Protein 5ET3 (pdb70)

Structure (mmCIF, N/CA/C/O backbone):
data_5ET3
#
_entry.id   5ET3
#
_cell.length_a   42.145
_cell.length_b   42.145
_cell.length_c   66.787
_cell.angle_alpha   90.000
_cell.angle_beta   90.000
_cell.angle_gamma   120.000
#
_symmetry.space_group_name_H-M   'P 62'
#
loop_
_entity.id
_entity.type
_entity.pdbx_description
1 polymer 'Fullerene Organizing Protein (C60Sol-COP-3)'
2 non-polymer (C_{60}-I_{h})[5,6]fullerene
3 water water
#
loop_
_atom_site.group_PDB
_atom_site.id
_atom_site.type_symbol
_atom_site.label_atom_id
_atom_site.label_alt_id
_atom_site.label_comp_id
_atom_site.label_asym_id
_atom_site.label_entity_id
_atom_site.label_seq_id
_atom_site.pdbx_PDB_ins_code
_atom_site.Cartn_x
_atom_site.Cartn_y
_atom_site.Cartn_z
_atom_site.occupancy
_atom_site.B_iso_or_equiv
_atom_site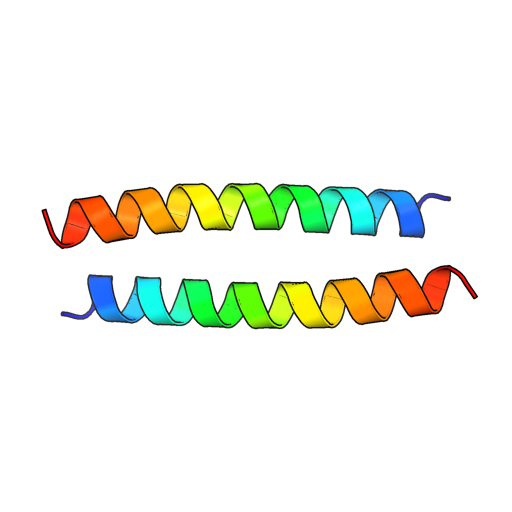.auth_seq_id
_atom_site.auth_comp_id
_atom_site.auth_asym_id
_atom_site.auth_atom_id
_atom_site.pdbx_PDB_model_num
ATOM 1 N N . ALA A 1 1 ? 9.073 38.624 25.204 1.00 29.98 1 ALA A N 1
ATOM 2 C CA . ALA A 1 1 ? 9.528 37.206 25.236 1.00 32.66 1 ALA A CA 1
ATOM 3 C C . ALA A 1 1 ? 9.242 36.533 23.894 1.00 25.74 1 ALA A C 1
ATOM 4 O O . ALA A 1 1 ? 9.032 37.213 22.886 1.00 20.56 1 ALA A O 1
ATOM 6 N N . GLU A 1 2 ? 9.226 35.203 23.888 1.00 20.93 2 GLU A N 1
ATOM 7 C CA . GLU A 1 2 ? 9.105 34.439 22.651 1.00 19.54 2 GLU A CA 1
ATOM 8 C C . GLU A 1 2 ? 7.834 34.786 21.871 1.00 19.78 2 GLU A C 1
ATOM 9 O O . GLU A 1 2 ? 7.876 34.947 20.653 1.00 16.05 2 GLU A O 1
ATOM 15 N N . ALA A 1 3 ? 6.715 34.894 22.580 1.00 21.50 3 ALA A N 1
ATOM 16 C CA . ALA A 1 3 ? 5.438 35.216 21.950 1.00 19.99 3 ALA A CA 1
ATOM 17 C C . ALA A 1 3 ? 5.504 36.564 21.240 1.00 14.69 3 ALA A C 1
ATOM 18 O O . ALA A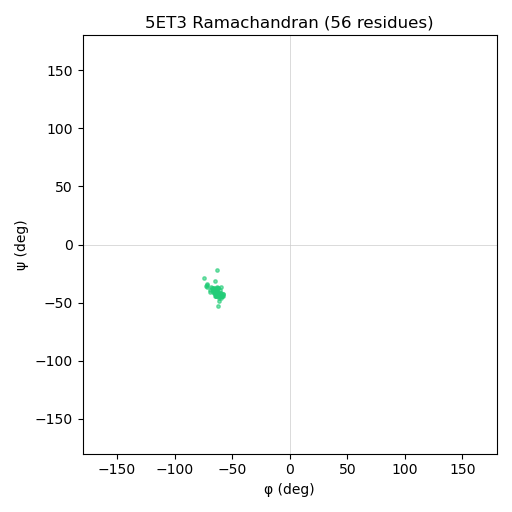 1 3 ? 5.056 36.698 20.101 1.00 17.92 3 ALA A O 1
ATOM 20 N N . GLU A 1 4 ? 6.064 37.559 21.919 1.00 21.98 4 GLU A N 1
ATOM 21 C CA . GLU A 1 4 ? 6.185 38.898 21.353 1.00 23.25 4 GLU A CA 1
ATOM 22 C C . GLU A 1 4 ? 7.091 38.896 20.127 1.00 18.10 4 GLU A C 1
ATOM 23 O O . GLU A 1 4 ? 6.772 39.509 19.108 1.00 16.74 4 GLU A O 1
ATOM 29 N N . SER A 1 5 ? 8.221 38.205 20.231 1.00 16.58 5 SER A N 1
ATOM 30 C CA . SER A 1 5 ? 9.175 38.127 19.131 1.00 15.54 5 SER A CA 1
ATOM 31 C C . SER A 1 5 ? 8.551 37.417 17.934 1.00 13.10 5 SER A C 1
ATOM 32 O O . SER A 1 5 ? 8.778 37.791 16.779 1.00 13.63 5 SER A O 1
ATOM 35 N N . ALA A 1 6 ? 7.747 36.402 18.226 1.00 12.22 6 ALA A N 1
ATOM 36 C CA . ALA A 1 6 ? 7.092 35.626 17.180 1.00 10.79 6 ALA A CA 1
ATOM 37 C C . ALA A 1 6 ? 6.101 36.487 16.408 1.00 14.04 6 ALA A C 1
ATOM 38 O O . ALA A 1 6 ? 6.032 36.412 15.181 1.00 11.60 6 ALA A O 1
ATOM 40 N N . LEU A 1 7 ? 5.343 37.313 17.122 1.00 12.30 7 LEU A N 1
ATOM 41 C CA . LEU A 1 7 ? 4.334 38.139 16.465 1.00 12.44 7 LEU A CA 1
ATOM 42 C C . LEU A 1 7 ? 4.991 39.250 15.673 1.00 13.81 7 LEU A C 1
ATOM 43 O O . LEU A 1 7 ? 4.507 39.621 14.603 1.00 13.94 7 LEU A O 1
ATOM 48 N N . GLU A 1 8 ? 6.104 39.762 16.186 1.00 11.78 8 GLU A N 1
ATOM 49 C CA . GLU A 1 8 ? 6.848 40.798 15.483 1.00 13.55 8 GLU A CA 1
ATOM 50 C C . GLU A 1 8 ? 7.402 40.242 14.166 1.00 13.99 8 GLU A C 1
ATOM 51 O O . GLU A 1 8 ? 7.313 40.882 13.122 1.00 13.35 8 GLU A O 1
ATOM 57 N N . TYR A 1 9 ? 7.953 39.034 14.225 1.00 10.50 9 TYR A N 1
ATOM 58 C CA . TYR A 1 9 ? 8.486 38.360 13.048 1.00 10.58 9 TYR A CA 1
ATOM 59 C C . TYR A 1 9 ? 7.376 38.071 12.039 1.00 9.31 9 TYR A C 1
ATOM 60 O O . TYR A 1 9 ? 7.536 38.293 10.845 1.00 11.38 9 TYR A O 1
ATOM 69 N N . ALA A 1 10 ? 6.249 37.575 12.540 1.00 9.46 10 ALA A N 1
ATOM 70 C CA . ALA A 1 10 ? 5.102 37.263 11.698 1.00 9.93 10 ALA A CA 1
ATOM 71 C C . ALA A 1 10 ? 4.636 38.505 10.950 1.00 11.37 10 ALA A C 1
ATOM 72 O O . ALA A 1 10 ? 4.365 38.449 9.756 1.00 10.85 10 ALA A O 1
ATOM 74 N N . GLN A 1 11 ? 4.561 39.626 11.663 1.00 10.61 11 GLN A N 1
ATOM 75 C CA . GLN A 1 11 ? 4.130 40.887 11.061 1.00 10.16 11 GLN A CA 1
ATOM 76 C C . GLN A 1 11 ? 5.108 41.335 9.976 1.00 11.85 11 GLN A C 1
ATOM 77 O O . GLN A 1 11 ? 4.701 41.803 8.911 1.00 13.10 11 GLN A O 1
ATOM 83 N N . GLN A 1 12 ? 6.397 41.174 10.243 1.00 10.47 12 GLN A N 1
ATOM 84 C CA . GLN A 1 12 ? 7.424 41.524 9.267 1.00 13.06 12 GLN A CA 1
ATOM 85 C C . GLN A 1 12 ? 7.357 40.617 8.033 1.00 12.02 12 GLN A C 1
ATOM 86 O O . GLN A 1 12 ? 7.475 41.086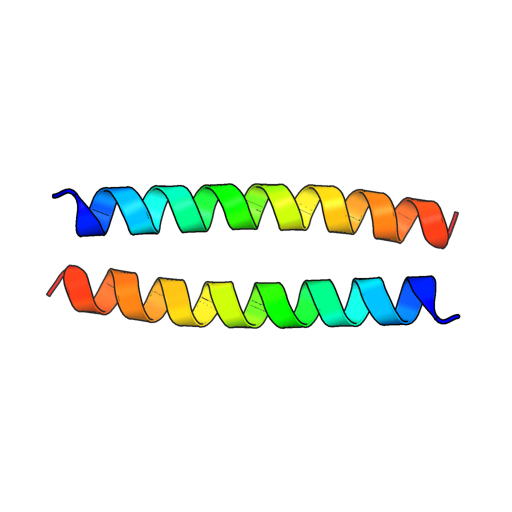 6.909 1.00 12.28 12 GLN A O 1
ATOM 92 N N . ALA A 1 13 ? 7.147 39.322 8.251 1.00 11.24 13 ALA A N 1
ATOM 93 C CA . ALA A 1 13 ? 6.961 38.371 7.163 1.00 11.59 13 ALA A CA 1
ATOM 94 C C . ALA A 1 13 ? 5.752 38.719 6.292 1.00 11.74 13 ALA A C 1
ATOM 95 O O . ALA A 1 13 ? 5.827 38.639 5.068 1.00 10.30 13 ALA A O 1
ATOM 97 N N . LEU A 1 14 ? 4.651 39.114 6.920 1.00 10.31 14 LEU A N 1
ATOM 98 C CA . LEU A 1 14 ? 3.448 39.476 6.180 1.00 10.42 14 LEU A CA 1
ATOM 99 C C . LEU A 1 14 ? 3.667 40.757 5.370 1.00 11.16 14 LEU A C 1
ATOM 100 O O . LEU A 1 14 ? 3.173 40.860 4.252 1.00 11.65 14 LEU A O 1
ATOM 105 N N . GLU A 1 15 ? 4.406 41.713 5.930 1.00 10.71 15 GLU A N 1
ATOM 106 C CA . GLU A 1 15 ? 4.772 42.940 5.220 1.00 12.04 15 GLU A CA 1
ATOM 107 C C . GLU A 1 15 ? 5.525 42.607 3.934 1.00 13.34 15 GLU A C 1
ATOM 108 O O . GLU A 1 15 ? 5.258 43.185 2.869 1.00 12.96 15 GLU A O 1
ATOM 114 N N . LYS A 1 16 ? 6.441 41.648 4.038 1.00 11.33 16 LYS A N 1
ATOM 115 C CA . LYS A 1 16 ? 7.226 41.202 2.896 1.00 10.55 16 LYS A CA 1
ATOM 116 C C . LYS A 1 16 ? 6.327 40.542 1.854 1.00 11.65 16 LYS A C 1
ATOM 117 O O . LYS A 1 16 ? 6.483 40.778 0.656 1.00 11.45 16 LYS A O 1
ATOM 123 N N . ALA A 1 17 ? 5.384 39.718 2.307 1.00 10.24 17 ALA A N 1
ATOM 124 C CA . ALA A 1 17 ? 4.478 39.051 1.387 1.00 9.60 17 ALA A CA 1
ATOM 125 C C . ALA A 1 17 ? 3.645 40.080 0.641 1.00 12.12 17 ALA A C 1
ATOM 126 O O . ALA A 1 17 ? 3.361 39.922 -0.540 1.00 12.37 17 ALA A O 1
ATOM 128 N N . GLN A 1 18 ? 3.256 41.141 1.341 1.00 10.70 18 GLN A N 1
ATOM 129 C CA . GLN A 1 18 ? 2.373 42.133 0.747 1.00 13.98 18 GLN A CA 1
ATOM 130 C C . GLN A 1 18 ? 3.068 42.928 -0.337 1.00 12.17 18 GLN A C 1
ATOM 131 O O . GLN A 1 18 ? 2.457 43.245 -1.359 1.00 11.65 18 GLN A O 1
ATOM 137 N N . LEU A 1 19 ? 4.336 43.261 -0.123 1.00 10.76 19 LEU A N 1
ATOM 138 C CA . LEU A 1 19 ? 5.046 44.066 -1.112 1.00 12.81 19 LEU A CA 1
ATOM 139 C C . LEU A 1 19 ? 5.336 43.240 -2.362 1.00 13.64 19 LEU A C 1
ATOM 140 O O . LEU A 1 19 ? 5.260 43.762 -3.467 1.00 13.36 19 LEU A O 1
ATOM 145 N N . ALA A 1 20 ? 5.641 41.952 -2.193 1.00 12.14 20 ALA A N 1
ATOM 146 C CA . ALA A 1 20 ? 5.814 41.056 -3.337 1.00 11.18 20 ALA A CA 1
ATOM 147 C C . ALA A 1 20 ? 4.494 40.864 -4.088 1.00 14.50 20 ALA A C 1
ATOM 148 O O . ALA A 1 20 ? 4.469 40.823 -5.321 1.00 15.26 20 ALA A O 1
ATOM 150 N N . LEU A 1 21 ? 3.397 40.786 -3.343 1.00 12.30 21 LEU A N 1
ATOM 151 C CA . LEU A 1 21 ? 2.081 40.630 -3.948 1.00 11.47 21 LEU A CA 1
ATOM 152 C C . LEU A 1 21 ? 1.745 41.847 -4.811 1.00 14.82 21 LEU A C 1
ATOM 153 O O . LEU A 1 21 ? 1.173 41.711 -5.892 1.00 14.77 21 LEU A O 1
ATOM 158 N N . GLN A 1 22 ? 2.104 43.034 -4.327 1.00 12.49 22 GLN A N 1
ATOM 159 C CA . GLN A 1 22 ? 1.838 44.277 -5.057 1.00 13.69 22 GLN A CA 1
ATOM 160 C C . GLN A 1 22 ? 2.652 44.337 -6.346 1.00 15.03 22 GLN A C 1
ATOM 161 O O . GLN A 1 22 ? 2.175 44.837 -7.372 1.00 17.10 22 GLN A O 1
ATOM 167 N N . ALA A 1 23 ? 3.880 43.837 -6.289 1.00 13.94 23 ALA A N 1
ATOM 168 C CA . ALA A 1 23 ? 4.705 43.706 -7.484 1.00 14.83 23 ALA A CA 1
ATOM 169 C C . ALA A 1 23 ? 4.034 42.770 -8.490 1.00 16.77 23 ALA A C 1
ATOM 170 O O . ALA A 1 23 ? 3.957 43.076 -9.676 1.00 16.40 23 ALA A O 1
ATOM 172 N N . ALA A 1 24 ? 3.552 41.632 -8.002 1.00 15.28 24 ALA A N 1
ATOM 173 C CA . ALA A 1 24 ? 2.887 40.654 -8.857 1.00 16.23 24 ALA A CA 1
ATOM 174 C C . ALA A 1 24 ? 1.622 41.252 -9.461 1.00 16.10 24 ALA A C 1
ATOM 175 O O . ALA A 1 24 ? 1.327 41.045 -10.638 1.00 17.11 24 ALA A O 1
ATOM 177 N N . ARG A 1 25 ? 0.879 41.996 -8.648 1.00 15.53 25 ARG A N 1
ATOM 178 C CA . ARG A 1 25 ? -0.355 42.627 -9.103 1.00 16.63 25 ARG A CA 1
ATOM 179 C C . ARG A 1 25 ? -0.073 43.557 -10.277 1.00 18.49 25 ARG A C 1
ATOM 180 O O . ARG A 1 25 ? -0.803 43.561 -11.268 1.00 19.18 25 ARG A O 1
ATOM 188 N N . GLN A 1 26 ? 0.991 44.345 -10.158 1.00 19.98 26 GLN A N 1
ATOM 189 C CA . GLN A 1 2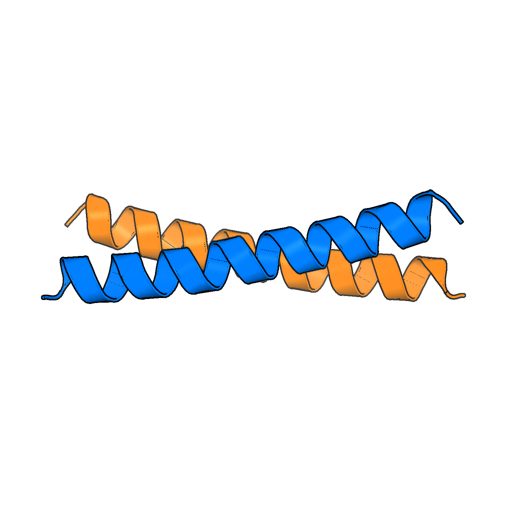6 ? 1.373 45.279 -11.210 1.00 19.15 26 GLN A CA 1
ATOM 190 C C . GLN A 1 26 ? 1.806 44.523 -12.460 1.00 19.95 26 GLN A C 1
ATOM 191 O O . GLN A 1 26 ? 1.496 44.926 -13.581 1.00 23.75 26 GLN A O 1
ATOM 197 N N . ALA A 1 27 ? 2.525 43.423 -12.259 1.00 19.20 27 ALA A N 1
ATOM 198 C CA . ALA A 1 27 ? 3.002 42.604 -13.369 1.00 24.95 27 ALA A CA 1
ATOM 199 C C . ALA A 1 27 ? 1.836 42.056 -14.195 1.00 23.76 27 ALA A C 1
ATOM 200 O O . ALA A 1 27 ? 1.910 42.000 -15.425 1.00 28.09 27 ALA A O 1
ATOM 202 N N . LEU A 1 28 ? 0.768 41.656 -13.513 1.00 22.52 28 LEU A N 1
ATOM 203 C CA . LEU A 1 28 ? -0.410 41.115 -14.181 1.00 26.50 28 LEU A CA 1
ATOM 204 C C . LEU A 1 28 ? -1.044 42.160 -15.092 1.00 35.14 28 LEU A C 1
ATOM 205 O O . LEU A 1 28 ? -1.278 41.908 -16.274 1.00 34.52 28 LEU A O 1
ATOM 210 N N . LYS A 1 29 ? -1.321 43.334 -14.534 1.00 30.18 29 LYS A N 1
ATOM 211 C CA 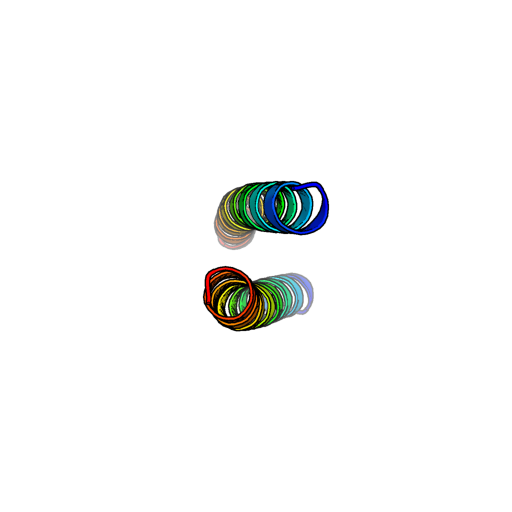. LYS A 1 29 ? -1.926 44.419 -15.295 1.00 38.16 29 LYS A CA 1
ATOM 212 C C . LYS A 1 29 ? -1.006 44.869 -16.423 1.00 38.43 29 LYS A C 1
ATOM 213 O O . LYS A 1 29 ? -1.453 45.461 -17.405 1.00 45.23 29 LYS A O 1
ATOM 219 N N . ALA A 1 30 ? 0.284 44.583 -16.276 1.00 40.75 30 ALA A N 1
ATOM 220 C CA . ALA A 1 30 ? 1.271 44.955 -17.281 1.00 42.04 30 ALA A CA 1
ATOM 221 C C . ALA A 1 30 ? 1.141 44.072 -18.516 1.00 41.33 30 ALA A C 1
ATOM 222 O O . ALA A 1 30 ? 0.451 44.424 -19.473 1.00 38.72 30 ALA A O 1
ATOM 224 N N . ALA B 1 1 ? -9.071 38.628 -14.640 1.00 28.44 1 ALA B N 1
ATOM 225 C CA . ALA B 1 1 ? -9.555 37.219 -14.644 1.00 33.00 1 ALA B CA 1
ATOM 226 C C . ALA B 1 1 ? -9.255 36.558 -13.299 1.00 24.38 1 ALA B C 1
ATOM 227 O O . ALA B 1 1 ? -9.015 37.247 -12.307 1.00 20.78 1 ALA B O 1
ATOM 229 N N . GLU B 1 2 ? -9.262 35.226 -13.277 1.00 22.01 2 GLU B N 1
ATOM 230 C CA . GLU B 1 2 ? -9.142 34.470 -12.037 1.00 18.42 2 GLU B CA 1
ATOM 231 C C . GLU B 1 2 ? -7.857 34.799 -11.274 1.00 19.06 2 GLU B C 1
ATOM 232 O O . GLU B 1 2 ? -7.879 34.957 -10.054 1.00 17.95 2 GLU B O 1
ATOM 238 N N . ALA B 1 3 ? -6.745 34.918 -11.991 1.00 21.26 3 ALA B N 1
ATOM 239 C CA . ALA B 1 3 ? -5.467 35.200 -11.347 1.00 19.85 3 ALA B CA 1
ATOM 240 C C . ALA B 1 3 ? -5.525 36.536 -10.620 1.00 16.87 3 ALA B C 1
ATOM 241 O O . ALA B 1 3 ? -5.124 36.638 -9.457 1.00 16.59 3 ALA B O 1
ATOM 243 N N . GLU B 1 4 ? -6.021 37.556 -11.312 1.00 20.63 4 GLU B N 1
ATOM 244 C CA . GLU B 1 4 ? -6.131 38.892 -10.739 1.00 20.23 4 GLU B CA 1
ATOM 245 C C . GLU B 1 4 ? -7.058 38.888 -9.529 1.00 16.51 4 GLU B C 1
ATOM 246 O O . GLU B 1 4 ? -6.750 39.487 -8.499 1.00 15.83 4 GLU B O 1
ATOM 252 N N . SER B 1 5 ? -8.194 38.210 -9.659 1.00 16.47 5 SER B N 1
ATOM 253 C CA . SER B 1 5 ? -9.159 38.136 -8.571 1.00 15.53 5 SER B CA 1
ATOM 254 C C . SER B 1 5 ? -8.544 37.425 -7.371 1.00 14.00 5 SER B C 1
ATOM 255 O O . SER B 1 5 ? -8.792 37.789 -6.217 1.00 14.05 5 SER B O 1
ATOM 258 N N . ALA B 1 6 ? -7.729 36.417 -7.657 1.00 13.44 6 ALA B N 1
ATOM 259 C CA . ALA B 1 6 ? -7.092 35.634 -6.608 1.00 12.24 6 ALA B CA 1
ATOM 260 C C . ALA B 1 6 ? -6.096 36.489 -5.834 1.00 13.46 6 ALA B C 1
ATOM 261 O O . ALA B 1 6 ? -6.013 36.404 -4.607 1.00 10.89 6 ALA B O 1
ATOM 263 N N . LEU B 1 7 ? -5.343 37.321 -6.548 1.00 12.87 7 LEU B N 1
ATOM 264 C CA . LEU B 1 7 ? -4.333 38.143 -5.892 1.00 12.92 7 LEU B CA 1
ATOM 265 C C . LEU B 1 7 ? -4.990 39.254 -5.095 1.00 12.58 7 LEU B C 1
ATOM 266 O O . LEU B 1 7 ? -4.516 39.599 -4.014 1.00 12.02 7 LEU B O 1
ATOM 271 N 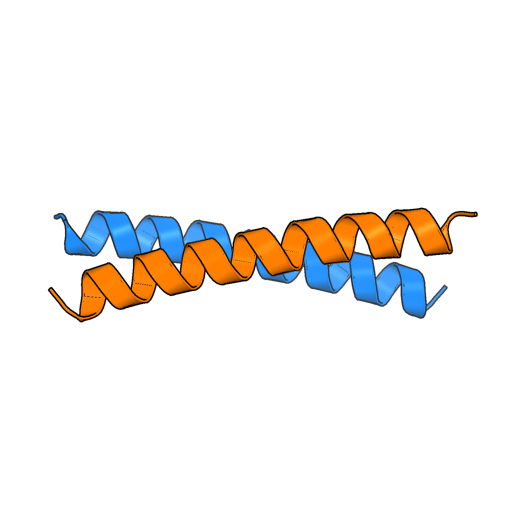N . GLU B 1 8 ? -6.089 39.798 -5.608 1.00 13.28 8 GLU B N 1
ATOM 272 C CA . GLU B 1 8 ? -6.831 40.824 -4.871 1.00 14.07 8 GLU B CA 1
ATOM 273 C C . GLU B 1 8 ? -7.398 40.254 -3.566 1.00 15.31 8 GLU B C 1
ATOM 274 O O . GLU B 1 8 ? -7.307 40.873 -2.502 1.00 13.48 8 GLU B O 1
ATOM 280 N N . TYR B 1 9 ? -7.975 39.061 -3.655 1.00 12.85 9 TYR B N 1
ATOM 281 C CA . TYR B 1 9 ? -8.501 38.371 -2.485 1.00 12.43 9 TYR B CA 1
ATOM 282 C C . TYR B 1 9 ? -7.382 38.086 -1.493 1.00 12.67 9 TYR B C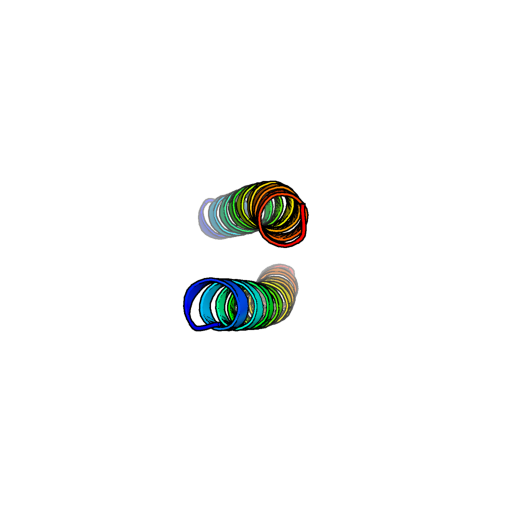 1
ATOM 283 O O . TYR B 1 9 ? -7.532 38.314 -0.298 1.00 11.65 9 TYR B O 1
ATOM 292 N N . ALA B 1 10 ? -6.252 37.609 -1.998 1.00 9.48 10 ALA B N 1
ATOM 293 C CA . ALA B 1 10 ? -5.119 37.286 -1.144 1.00 9.87 10 ALA B CA 1
ATOM 294 C C . ALA B 1 10 ? -4.650 38.514 -0.380 1.00 11.10 10 ALA B C 1
ATOM 295 O O . ALA B 1 10 ? -4.384 38.444 0.820 1.00 10.54 10 ALA B O 1
ATOM 297 N N . GLN B 1 11 ? -4.554 39.641 -1.086 1.00 10.25 11 GLN B N 1
ATOM 298 C CA . GLN B 1 11 ? -4.120 40.891 -0.459 1.00 10.94 11 GLN B CA 1
ATOM 299 C C . GLN B 1 11 ? -5.120 41.324 0.614 1.00 11.04 11 GLN B C 1
ATOM 300 O O . GLN B 1 11 ? -4.729 41.771 1.694 1.00 12.36 11 GLN B O 1
ATOM 306 N N . GLN B 1 12 ? -6.403 41.171 0.324 1.00 9.96 12 GLN B N 1
ATOM 307 C CA . GLN B 1 12 ? -7.440 41.503 1.295 1.00 11.17 12 GLN B CA 1
ATOM 308 C C . GLN B 1 12 ? -7.353 40.606 2.533 1.00 10.64 12 GLN B C 1
ATOM 309 O O . GLN B 1 12 ? -7.467 41.084 3.656 1.00 11.66 12 GLN B O 1
ATOM 315 N N . ALA B 1 13 ? -7.124 39.311 2.320 1.00 10.77 13 ALA B N 1
ATOM 316 C CA . ALA B 1 13 ? -6.953 38.360 3.418 1.00 10.66 13 ALA B CA 1
ATOM 317 C C . ALA B 1 13 ? -5.746 38.708 4.288 1.00 9.88 13 ALA B C 1
ATOM 318 O O . ALA B 1 13 ? -5.821 38.652 5.515 1.00 9.63 13 ALA B O 1
ATOM 320 N N . LEU B 1 14 ? -4.642 39.078 3.655 1.00 9.97 14 LEU B N 1
ATOM 321 C CA . LEU B 1 14 ? -3.445 39.448 4.396 1.00 10.99 14 LEU B CA 1
ATOM 322 C C . LEU B 1 14 ? -3.670 40.724 5.209 1.00 10.33 14 LEU B C 1
ATOM 323 O O . LEU B 1 14 ? -3.169 40.836 6.322 1.00 11.65 14 LEU B O 1
ATOM 328 N N . GLU B 1 15 ? -4.425 41.671 4.659 1.00 9.15 15 GLU B N 1
ATOM 329 C CA . GLU B 1 15 ? -4.759 42.906 5.371 1.00 11.48 15 GLU B CA 1
ATOM 330 C C . GLU B 1 15 ? -5.525 42.588 6.650 1.00 13.50 15 GLU B C 1
ATOM 331 O O . GLU B 1 15 ? -5.277 43.183 7.707 1.00 13.37 15 GLU B O 1
ATOM 337 N N . LYS B 1 16 ? -6.452 41.645 6.554 1.00 12.19 16 LYS B N 1
ATOM 338 C CA . LYS B 1 16 ? -7.216 41.209 7.717 1.00 14.24 16 LYS B CA 1
ATOM 339 C C . LYS B 1 16 ? -6.335 40.496 8.746 1.00 12.57 16 LYS B C 1
ATOM 340 O O . LYS B 1 16 ? -6.499 40.683 9.948 1.00 10.58 16 LYS B O 1
ATOM 346 N N . ALA B 1 17 ? -5.388 39.688 8.282 1.00 11.18 17 ALA B N 1
ATOM 347 C CA . ALA B 1 17 ? -4.460 39.038 9.197 1.00 12.24 17 ALA B CA 1
ATOM 348 C C . ALA B 1 17 ? -3.635 40.080 9.938 1.00 11.84 17 ALA B C 1
ATOM 349 O O . ALA B 1 17 ? -3.346 39.930 11.124 1.00 12.49 17 ALA B O 1
ATOM 351 N N . GLN B 1 18 ? -3.267 41.144 9.235 1.00 9.30 18 GLN B N 1
ATOM 352 C CA . GLN B 1 18 ? -2.385 42.148 9.808 1.00 12.54 18 GLN B CA 1
ATOM 353 C C . GLN B 1 18 ? -3.071 42.933 10.904 1.00 10.28 18 GLN B C 1
ATOM 354 O O . GLN B 1 18 ? -2.455 43.235 11.932 1.00 11.93 18 GLN B O 1
ATOM 360 N N . LEU B 1 19 ? -4.337 43.275 10.697 1.00 10.21 19 LEU B N 1
ATOM 361 C CA . LEU B 1 19 ? -5.037 44.076 11.697 1.00 11.74 19 LEU B CA 1
ATOM 362 C C . LEU B 1 19 ? -5.340 43.236 12.940 1.00 13.59 19 LEU B C 1
ATOM 363 O O . LEU B 1 19 ? -5.301 43.753 14.053 1.00 11.93 19 LEU B O 1
ATOM 368 N N . ALA B 1 20 ? -5.614 41.945 12.756 1.00 12.47 20 ALA B N 1
ATOM 369 C CA . ALA B 1 20 ? -5.807 41.042 13.888 1.00 12.03 20 ALA B CA 1
ATOM 370 C C . ALA B 1 20 ? -4.487 40.835 14.632 1.00 13.41 20 ALA B C 1
ATOM 371 O O . ALA B 1 20 ? -4.465 40.752 15.861 1.00 13.65 20 ALA B O 1
ATOM 373 N N . LEU B 1 21 ? -3.391 40.790 13.885 1.00 11.41 21 LEU B N 1
ATOM 374 C CA . LEU B 1 21 ? -2.075 40.625 14.484 1.00 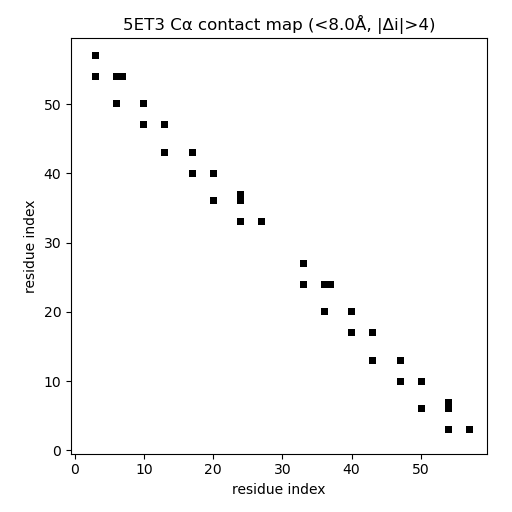11.87 21 LEU B CA 1
ATOM 375 C C . LEU B 1 21 ? -1.742 41.836 15.354 1.00 14.45 21 LEU B C 1
ATOM 376 O O . LEU B 1 21 ? -1.159 41.694 16.429 1.00 14.81 21 LEU B O 1
ATOM 381 N N . GLN B 1 22 ? -2.112 43.026 14.885 1.00 13.33 22 GLN B N 1
ATOM 382 C CA . GLN B 1 22 ? -1.842 44.258 15.629 1.00 14.23 22 GLN B CA 1
ATOM 383 C C . GLN B 1 22 ? -2.640 44.304 16.925 1.00 14.11 22 GLN B C 1
ATOM 384 O O . GLN B 1 22 ? -2.141 44.770 17.952 1.00 15.32 22 GLN B O 1
ATOM 390 N N . ALA B 1 23 ? -3.881 43.833 16.874 1.00 13.08 23 ALA B N 1
ATOM 391 C CA . ALA B 1 23 ? -4.700 43.719 18.075 1.00 15.11 23 ALA B CA 1
ATOM 392 C C . ALA B 1 23 ? -4.041 42.769 19.076 1.00 15.63 23 ALA B C 1
ATOM 393 O O . ALA B 1 23 ? -3.982 43.054 20.268 1.00 16.75 23 ALA B O 1
ATOM 395 N N . ALA B 1 24 ? -3.541 41.640 18.578 1.00 16.92 24 ALA B N 1
ATOM 396 C CA . ALA B 1 24 ? -2.900 40.646 19.435 1.00 19.53 24 ALA B CA 1
ATOM 397 C C . ALA B 1 24 ? -1.620 41.188 20.059 1.00 16.45 24 ALA B C 1
ATOM 398 O O . ALA B 1 24 ? -1.341 40.942 21.233 1.00 17.36 24 ALA B O 1
ATOM 400 N N . ARG B 1 25 ? -0.835 41.924 19.277 1.00 15.27 25 ARG B N 1
ATOM 401 C CA . ARG B 1 25 ? 0.402 42.490 19.805 1.00 16.18 25 ARG B CA 1
ATOM 402 C C . ARG B 1 25 ? 0.100 43.498 20.912 1.00 17.68 25 ARG B C 1
ATOM 403 O O . ARG B 1 25 ? 0.792 43.527 21.933 1.00 19.53 25 ARG B O 1
ATOM 411 N N . GLN B 1 26 ? -0.937 44.307 20.720 1.00 18.20 26 GLN B N 1
ATOM 412 C CA . GLN B 1 26 ? -1.371 45.245 21.758 1.00 18.44 26 GLN B CA 1
ATOM 413 C C . GLN B 1 26 ? -1.828 44.503 23.017 1.00 19.23 26 GLN B C 1
ATOM 414 O O . GLN B 1 26 ? -1.496 44.899 24.139 1.00 22.60 26 GLN B O 1
ATOM 420 N N . ALA B 1 27 ? -2.585 43.426 22.824 1.00 18.26 27 ALA B N 1
ATOM 421 C CA . ALA B 1 27 ? -3.087 42.620 23.930 1.00 22.99 27 ALA B CA 1
ATOM 422 C C . ALA B 1 27 ? -1.937 42.057 24.766 1.00 25.42 27 ALA B C 1
ATOM 423 O O . ALA B 1 27 ? -2.045 41.943 25.989 1.00 30.79 27 ALA B O 1
ATOM 425 N N . LEU B 1 28 ? -0.839 41.688 24.132 1.00 20.75 28 LEU B N 1
ATOM 426 C CA . LEU B 1 28 ? 0.304 41.126 24.851 1.00 26.43 28 LEU B CA 1
ATOM 427 C C . LEU B 1 28 ? 1.097 42.175 25.642 1.00 34.20 28 LEU B C 1
ATOM 428 O O . LEU B 1 28 ? 1.691 41.876 26.632 1.00 34.40 28 LEU B O 1
ATOM 433 N N . LYS B 1 29 ? 1.088 43.398 25.174 1.00 30.01 29 LYS B N 1
ATOM 434 C CA . LYS B 1 29 ? 1.800 44.459 25.836 1.00 36.29 29 LYS B CA 1
ATOM 435 C C . LYS B 1 29 ? 1.247 44.766 27.190 1.00 34.93 29 LYS B C 1
ATOM 436 O O . LYS B 1 29 ? 1.977 45.156 28.073 1.00 32.04 29 LYS B O 1
ATOM 442 N N . ALA B 1 30 ? -0.041 44.591 27.356 1.00 35.84 30 ALA B N 1
ATOM 443 C CA . ALA B 1 30 ? -0.712 44.919 28.613 1.00 43.04 30 ALA B CA 1
ATOM 444 C C . ALA B 1 30 ? -0.075 44.192 29.794 1.00 46.52 30 ALA B C 1
ATOM 445 O O . ALA B 1 30 ? -0.766 43.563 30.595 1.00 49.98 30 ALA B O 1
#

Foldseek 3Di:
DVVVVVVVVVVVVVVVVVVVVVVVVVVVVD/DVVVVVVVVVVVVVVVVVVVVVVVVVVVVD

Sequence (60 aa):
AEAESALEYAQQALEKAQLALQAARQALKAAEAESALEYAQQALEKAQLALQAARQALKA

Solvent-accessible surface area: 4570 Å² total; per-residue (Å²): 93,147,59,86,69,56,40,81,161,36,13,83,44,41,90,142,39,29,122,55,37,93,64,38,62,123,67,79,144,110,95,146,60,69,70,55,40,82,160,32,12,87,46,38,88,138,44,32,122,58,21,90,65,36,57,117,70,72,138,124

B-factor: mean 22.5, std 11.53, range [9.15, 79.13]

Secondary structure (DSSP, 8-state):
-HHHHHHHHHHHHHHHHHHHHHHHHHHHH-/-HHHHHHHHHHHHHHHHHHHHHHHHHHHH-

Radius of gyration: 14.09 Å; Cα contacts (8 Å, |Δi|>4): 17; chains: 2; bounding box: 19×11×46 Å